Protein AF-A0A7W1UIM1-F1 (afdb_monomer)

Radius of gyration: 16.86 Å; Cα contacts (8 Å, |Δi|>4): 162; chains: 1; bounding box: 51×33×44 Å

Mean predicted aligned error: 9.22 Å

Foldseek 3Di:
DVVVVVVVVVVQDDDDDPLLVLLVLLLVLLVVQLVLLVVLVCVLVVVDPDDPDPVDFQCVLCPDPVCDDPNHGVSVVSNVLSVVSNVLSVVCNPPVCVLPLVSLVVQLVSLVVQLVVLVVSVCCCVPPSVGDDPSSVSSNVSSVSSNVSSVVSNVVSVVPDD

Nearest PDB structures (foldseek):
  4nv5-assembly2_B  TM=8.638E-01  e=1.461E-06  Synechococcus sp. JA-2-3B'a(2-13)
  6wvb-assembly1_A  TM=8.279E-01  e=1.274E-04  Pseudotevenvirus RB43
  6wv8-assembly1_A  TM=7.977E-01  e=1.094E-04  Pseudotevenvirus RB43
  6wv4-assembly1_A  TM=6.996E-01  e=1.458E-03  Aequorea victoria

Secondary structure (DSSP, 8-state):
--HHHHHHHTTTS-----HHHHHHHHHHHHHHHHHHHHHHHHHHTTS-S----TTS-HHHHHHSGGGEETTEEHHHHHHHHHHHHHHHHHHHHSTTSTT-HHHHHHHHHHHHHHHHHHHHHHHHIIIII----HHHHHHHHHHHHHHHHHHHHHHHHHHT--

Sequence (162 aa):
MSSLADLADDAVVEETPPPPIARMVVAVLALAGLLISVYLTLYKLGYLGFIQCGAGGCEVVQSSQYAYFLGLPVALWGVGAYATLLALALAGVQNAWADDRRLGLIILAVATIGVVFSAYLTYLEAAVIRAWCRWCVVSAVLITLIFFAALVDVRRSRTLAP

Structure (mmCIF, N/CA/C/O backbone):
data_AF-A0A7W1UIM1-F1
#
_entry.id   AF-A0A7W1UIM1-F1
#
loop_
_atom_site.group_PDB
_atom_site.id
_atom_site.type_symbol
_atom_site.label_atom_id
_atom_site.label_alt_id
_atom_site.label_comp_id
_atom_site.label_asym_id
_atom_site.label_entity_id
_atom_site.label_seq_id
_atom_site.pdbx_PDB_ins_code
_atom_site.Cartn_x
_atom_site.Cartn_y
_atom_site.Cartn_z
_atom_site.occupancy
_atom_site.B_iso_or_equiv
_atom_site.auth_seq_id
_atom_site.auth_comp_id
_atom_site.auth_asym_id
_atom_site.auth_atom_id
_atom_site.pdbx_PDB_model_num
ATOM 1 N N . MET A 1 1 ? 20.058 -19.462 3.600 1.00 43.31 1 MET A N 1
ATOM 2 C CA . MET A 1 1 ? 19.277 -18.636 2.646 1.00 43.31 1 MET A CA 1
ATOM 3 C C . MET A 1 1 ? 17.772 -18.901 2.719 1.00 43.31 1 MET A C 1
ATOM 5 O O . MET A 1 1 ? 17.034 -17.984 2.403 1.00 43.31 1 MET A O 1
ATOM 9 N N . SER A 1 2 ? 17.317 -20.068 3.196 1.00 41.59 2 SER A N 1
ATOM 10 C CA . SER A 1 2 ? 15.922 -20.339 3.604 1.00 41.59 2 SER A CA 1
ATOM 11 C C . SER A 1 2 ? 15.489 -19.547 4.852 1.00 41.59 2 SER A C 1
ATOM 13 O O . SER A 1 2 ? 14.476 -18.868 4.829 1.00 41.59 2 SER A O 1
ATOM 15 N N . SER A 1 3 ? 16.354 -19.475 5.870 1.00 46.12 3 SER A N 1
ATOM 16 C CA . SER A 1 3 ? 16.013 -18.937 7.201 1.00 46.12 3 SER A CA 1
ATOM 17 C C . SER A 1 3 ? 15.560 -17.465 7.285 1.00 46.12 3 SER A C 1
ATOM 19 O O . SER A 1 3 ? 14.946 -17.101 8.277 1.00 46.12 3 SER A O 1
ATOM 21 N N . LEU A 1 4 ? 15.847 -16.602 6.300 1.00 48.38 4 LEU A N 1
ATOM 22 C CA . LEU A 1 4 ? 15.360 -15.205 6.302 1.00 48.38 4 LEU A CA 1
ATOM 23 C C . LEU A 1 4 ? 13.999 -15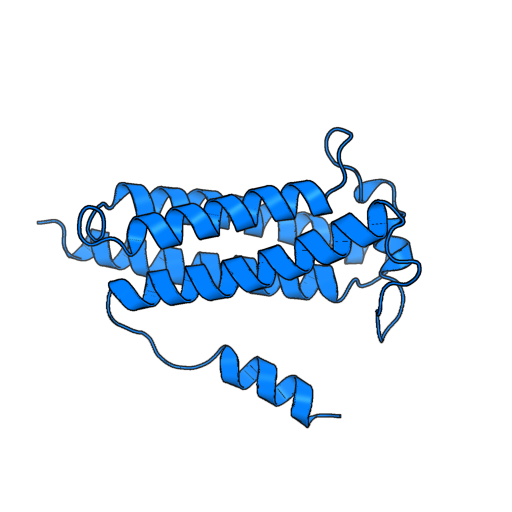.048 5.608 1.00 48.38 4 LEU A C 1
ATOM 25 O O . LEU A 1 4 ? 13.328 -14.044 5.822 1.00 48.38 4 LEU A O 1
ATOM 29 N N . ALA A 1 5 ? 13.617 -16.009 4.763 1.00 49.56 5 ALA A N 1
ATOM 30 C CA . ALA A 1 5 ? 12.272 -16.082 4.209 1.00 49.56 5 ALA A CA 1
ATOM 31 C C . ALA A 1 5 ? 11.309 -16.663 5.254 1.00 49.56 5 ALA A C 1
ATOM 33 O O . ALA A 1 5 ? 10.244 -16.092 5.439 1.00 49.56 5 ALA A O 1
ATOM 34 N N . ASP A 1 6 ? 11.748 -17.683 6.004 1.00 42.31 6 ASP A N 1
ATOM 35 C CA . ASP A 1 6 ? 10.990 -18.259 7.125 1.00 42.31 6 ASP A CA 1
ATOM 36 C C . ASP A 1 6 ? 10.708 -17.221 8.232 1.00 42.31 6 ASP A C 1
ATOM 38 O O . ASP A 1 6 ? 9.565 -17.055 8.625 1.00 42.31 6 ASP A O 1
ATOM 42 N N . LEU A 1 7 ? 11.685 -16.391 8.635 1.00 48.94 7 LEU A N 1
ATOM 43 C CA . LEU A 1 7 ? 11.465 -15.352 9.665 1.00 48.94 7 LEU A CA 1
ATOM 44 C C . LEU A 1 7 ? 10.458 -14.253 9.263 1.00 48.94 7 LEU A C 1
ATOM 46 O O . LEU A 1 7 ? 9.910 -13.575 10.131 1.00 48.94 7 LEU A O 1
ATOM 50 N N . ALA A 1 8 ? 10.252 -14.027 7.963 1.00 50.59 8 ALA A N 1
ATOM 51 C CA . ALA A 1 8 ? 9.244 -13.089 7.471 1.00 50.59 8 ALA A CA 1
ATOM 52 C C . ALA A 1 8 ? 7.867 -13.757 7.306 1.00 50.59 8 ALA A C 1
ATOM 54 O O . ALA A 1 8 ? 6.860 -13.060 7.403 1.00 50.59 8 ALA A O 1
ATOM 55 N N . ASP A 1 9 ? 7.833 -15.075 7.086 1.00 46.16 9 ASP A N 1
ATOM 56 C CA . ASP A 1 9 ? 6.618 -15.899 7.072 1.00 46.16 9 ASP A CA 1
ATOM 57 C C . ASP A 1 9 ? 6.075 -16.085 8.508 1.00 46.16 9 ASP A C 1
ATOM 59 O O . ASP A 1 9 ? 4.890 -15.860 8.756 1.00 46.16 9 ASP A O 1
ATOM 63 N N . ASP A 1 10 ? 6.963 -16.319 9.485 1.00 41.69 10 ASP A N 1
ATOM 64 C CA . ASP A 1 10 ? 6.643 -16.460 10.917 1.00 41.69 10 ASP A CA 1
ATOM 65 C C . ASP A 1 10 ? 6.120 -15.161 11.564 1.00 41.69 10 ASP A C 1
ATOM 67 O O . ASP A 1 10 ? 5.373 -15.196 12.538 1.00 41.69 10 ASP A O 1
ATOM 71 N N . ALA A 1 11 ? 6.473 -13.983 11.036 1.00 48.94 11 ALA A N 1
ATOM 72 C CA . ALA A 1 11 ? 5.927 -12.713 11.531 1.00 48.94 11 ALA A CA 1
ATOM 73 C C . ALA A 1 11 ? 4.495 -12.435 11.029 1.00 48.94 11 ALA A C 1
ATOM 75 O O . ALA A 1 11 ? 3.834 -11.518 11.524 1.00 48.94 11 ALA A O 1
ATOM 76 N N . VAL A 1 12 ? 4.034 -13.174 10.013 1.00 51.00 12 VAL A N 1
ATOM 77 C CA . VAL A 1 12 ? 2.775 -12.922 9.295 1.00 51.00 12 VAL A CA 1
ATOM 78 C C . VAL A 1 12 ? 1.662 -13.892 9.715 1.00 51.00 12 VAL A C 1
ATOM 80 O O . VAL A 1 12 ? 0.484 -13.563 9.547 1.00 51.00 12 VAL A O 1
ATOM 83 N N . VAL A 1 13 ? 1.995 -15.045 10.300 1.00 56.88 13 VAL A N 1
ATOM 84 C CA . VAL A 1 13 ? 1.037 -16.120 10.600 1.00 56.88 13 VAL A CA 1
ATOM 85 C C . VAL A 1 13 ? 1.046 -16.480 12.094 1.00 56.88 13 VAL A C 1
ATOM 87 O O . VAL A 1 13 ? 1.856 -17.288 12.503 1.00 56.88 13 VAL A O 1
ATOM 90 N N . GLU A 1 14 ? 0.160 -15.843 12.878 1.00 48.66 14 GLU A N 1
ATOM 91 C CA . GLU A 1 14 ? -0.523 -16.258 14.141 1.00 48.66 14 GLU A CA 1
ATOM 92 C C . GLU A 1 14 ? -0.746 -14.989 15.000 1.00 48.66 14 GLU A C 1
ATOM 94 O O . GLU A 1 14 ? 0.175 -14.212 15.204 1.00 48.66 14 GLU A O 1
ATOM 99 N N . GLU A 1 15 ? -1.911 -14.584 15.510 1.00 45.03 15 GLU A N 1
ATOM 100 C CA . GLU A 1 15 ? -3.178 -15.207 15.901 1.00 45.03 15 GLU A CA 1
ATOM 101 C C . GLU A 1 15 ? -4.327 -14.228 15.580 1.00 45.03 15 GLU A C 1
ATOM 103 O O . GLU A 1 15 ? -4.129 -13.014 15.616 1.00 45.03 15 GLU A O 1
ATOM 108 N N . THR A 1 16 ? -5.555 -14.705 15.336 1.00 55.09 16 THR A N 1
ATOM 109 C CA . THR A 1 16 ? -6.764 -13.851 15.326 1.00 55.09 16 THR A CA 1
ATOM 110 C C . THR A 1 16 ? -6.962 -13.177 16.686 1.00 55.09 16 THR A C 1
ATOM 112 O O . THR A 1 16 ? -7.362 -13.870 17.626 1.00 55.09 16 THR A O 1
ATOM 115 N N . PRO A 1 17 ? -6.773 -11.850 16.822 1.00 45.62 17 PRO A N 1
ATOM 116 C CA . PRO A 1 17 ? -6.721 -11.252 18.139 1.00 45.62 17 PRO A CA 1
ATOM 117 C C . PRO A 1 17 ? -7.898 -10.272 18.389 1.00 45.62 17 PRO A C 1
ATOM 119 O O . PRO A 1 17 ? -8.598 -9.864 17.456 1.00 45.62 17 PRO A O 1
ATOM 122 N N . PRO A 1 18 ? -8.206 -9.936 19.657 1.00 51.38 18 PRO A N 1
ATOM 123 C CA . PRO A 1 18 ? -9.322 -9.061 20.055 1.00 51.38 18 PRO A CA 1
ATOM 124 C C . PRO A 1 18 ? -9.321 -7.673 19.364 1.00 51.38 18 PRO A C 1
ATOM 126 O O . PRO A 1 18 ? -8.289 -7.256 18.847 1.00 51.38 18 PRO A O 1
ATOM 129 N N . PRO A 1 19 ? -10.451 -6.924 19.354 1.00 54.41 19 PRO A N 1
ATOM 130 C CA . PRO A 1 19 ? -10.656 -5.702 18.547 1.00 54.41 19 PRO A CA 1
ATOM 131 C C . PRO A 1 19 ? -9.524 -4.646 18.539 1.00 54.41 19 PRO A C 1
ATOM 133 O O . PRO A 1 19 ? -9.239 -4.117 17.464 1.00 54.41 19 PRO A O 1
ATOM 136 N N . PRO A 1 20 ? -8.811 -4.344 19.646 1.00 62.41 20 PRO A N 1
ATOM 137 C CA . PRO A 1 20 ? -7.672 -3.419 19.592 1.00 62.41 20 PRO A CA 1
ATOM 138 C C . PRO A 1 20 ? -6.469 -3.972 18.811 1.00 62.41 20 PRO A C 1
ATOM 140 O O . PRO A 1 20 ? -5.680 -3.204 18.266 1.00 62.41 20 PRO A O 1
ATOM 143 N N . ILE A 1 21 ? -6.328 -5.294 18.717 1.00 70.69 21 ILE A N 1
ATOM 144 C CA . ILE A 1 21 ? -5.139 -5.941 18.165 1.00 70.69 21 ILE A CA 1
ATOM 145 C C . ILE A 1 21 ? -5.208 -6.036 16.637 1.00 70.69 21 ILE A C 1
ATOM 147 O O . ILE A 1 21 ? -4.194 -5.819 15.985 1.00 70.69 21 ILE A O 1
ATOM 151 N N . ALA A 1 22 ? -6.388 -6.232 16.032 1.00 72.62 22 ALA A N 1
ATOM 152 C CA . ALA A 1 22 ? -6.528 -6.157 14.570 1.00 72.62 22 ALA A CA 1
ATOM 153 C C . ALA A 1 22 ? -6.088 -4.782 14.027 1.00 72.62 22 ALA A C 1
ATOM 155 O O . ALA A 1 22 ? -5.397 -4.693 13.013 1.00 72.62 22 ALA A O 1
ATOM 156 N N . ARG A 1 23 ? -6.413 -3.703 14.753 1.00 75.88 23 ARG A N 1
ATOM 157 C CA . ARG A 1 23 ? -5.971 -2.340 14.422 1.00 75.88 23 ARG A CA 1
ATOM 158 C C . ARG A 1 23 ? -4.471 -2.142 14.642 1.00 75.88 23 ARG A C 1
ATOM 160 O O . ARG A 1 23 ? -3.830 -1.489 13.822 1.00 75.88 23 ARG A O 1
ATOM 167 N N . MET A 1 24 ? -3.890 -2.743 15.683 1.00 80.25 24 MET A N 1
ATOM 168 C CA . MET A 1 24 ? -2.433 -2.757 15.875 1.00 80.25 24 MET A CA 1
ATOM 169 C C . MET A 1 24 ? -1.711 -3.499 14.744 1.00 80.25 24 MET A C 1
ATOM 171 O O . MET A 1 24 ? -0.715 -2.993 14.236 1.00 80.25 24 MET A O 1
ATOM 175 N N . VAL A 1 25 ? -2.235 -4.641 14.292 1.00 81.69 25 VAL A N 1
ATOM 176 C CA . VAL A 1 25 ? -1.682 -5.388 13.151 1.00 81.69 25 VAL A CA 1
ATOM 177 C C . VAL A 1 25 ? -1.712 -4.531 11.885 1.00 81.69 25 VAL A C 1
ATOM 179 O O . VAL A 1 25 ? -0.692 -4.407 11.207 1.00 81.69 25 VAL A O 1
ATOM 182 N N . VAL A 1 26 ? -2.834 -3.856 11.603 1.00 83.62 26 VAL A N 1
ATOM 183 C CA . VAL A 1 26 ? -2.917 -2.906 10.480 1.00 83.62 26 VAL A CA 1
ATOM 184 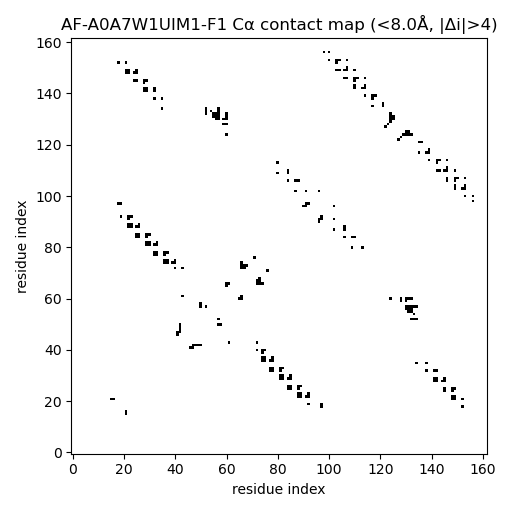C C . VAL A 1 26 ? -1.889 -1.782 10.625 1.00 83.62 26 VAL A C 1
ATOM 186 O O . VAL A 1 26 ? -1.251 -1.432 9.637 1.00 83.62 26 VAL A O 1
ATOM 189 N N . ALA A 1 27 ? -1.681 -1.240 11.829 1.00 85.75 27 ALA A N 1
ATOM 190 C CA . ALA A 1 27 ? -0.681 -0.198 12.061 1.00 85.75 27 ALA A CA 1
ATOM 191 C C . ALA A 1 27 ? 0.749 -0.689 11.776 1.00 85.75 27 ALA A C 1
ATOM 193 O O . ALA A 1 27 ? 1.505 0.002 11.094 1.00 85.75 27 ALA A O 1
ATOM 194 N N . VAL A 1 28 ? 1.115 -1.888 12.240 1.00 86.31 28 VAL A N 1
ATOM 195 C CA . VAL A 1 28 ? 2.446 -2.474 12.000 1.00 86.31 28 VAL A CA 1
ATOM 196 C C . VAL A 1 28 ? 2.664 -2.746 10.509 1.00 86.31 28 VAL A C 1
ATOM 198 O O . VAL A 1 28 ? 3.690 -2.347 9.953 1.00 86.31 28 VAL A O 1
ATOM 201 N N . LEU A 1 29 ? 1.679 -3.347 9.836 1.00 85.69 29 LEU A N 1
ATOM 202 C CA . LEU A 1 29 ? 1.732 -3.607 8.393 1.00 85.69 29 LEU A CA 1
ATOM 203 C C . LEU A 1 29 ? 1.810 -2.305 7.584 1.00 85.69 29 LEU A C 1
ATOM 205 O O . LEU A 1 29 ? 2.598 -2.205 6.641 1.00 85.69 29 LEU A O 1
ATOM 209 N N . ALA A 1 30 ? 1.028 -1.290 7.962 1.00 86.44 30 ALA A N 1
ATOM 210 C CA . ALA A 1 30 ? 1.042 0.011 7.305 1.00 86.44 30 ALA A CA 1
ATOM 211 C C . ALA A 1 30 ? 2.380 0.732 7.504 1.00 86.44 30 ALA A C 1
ATOM 213 O O . ALA A 1 30 ? 2.885 1.338 6.563 1.00 86.44 30 ALA A O 1
ATOM 214 N N . LEU A 1 31 ? 2.991 0.626 8.687 1.00 87.94 31 LEU A N 1
ATOM 215 C CA . LEU A 1 31 ? 4.322 1.174 8.942 1.00 87.94 31 LEU A CA 1
ATOM 216 C C . LEU A 1 31 ? 5.383 0.496 8.063 1.00 87.94 31 LEU A C 1
ATOM 218 O O . LEU A 1 31 ? 6.193 1.187 7.444 1.00 87.94 31 LEU A O 1
ATOM 222 N N . ALA A 1 32 ? 5.351 -0.834 7.950 1.00 85.75 32 ALA A N 1
ATOM 223 C CA . ALA A 1 32 ? 6.253 -1.573 7.068 1.00 85.75 32 ALA A CA 1
ATOM 224 C C . ALA A 1 32 ? 6.076 -1.157 5.594 1.00 85.75 32 ALA A C 1
ATOM 226 O O . ALA A 1 32 ? 7.055 -0.851 4.909 1.00 85.75 32 ALA A O 1
ATOM 227 N N . GLY A 1 33 ? 4.829 -1.062 5.120 1.00 82.88 33 GLY A N 1
ATOM 228 C CA . GLY A 1 33 ? 4.515 -0.606 3.762 1.00 82.88 33 GLY A CA 1
ATOM 229 C C . GLY A 1 33 ? 4.937 0.843 3.497 1.00 82.88 33 GLY A C 1
ATOM 230 O O . GLY A 1 33 ? 5.439 1.166 2.414 1.00 82.88 33 GLY A O 1
ATOM 231 N N . LEU A 1 34 ? 4.811 1.712 4.504 1.00 88.69 34 LEU A N 1
ATOM 232 C CA . LEU A 1 34 ? 5.269 3.097 4.446 1.00 88.69 34 LEU A CA 1
ATOM 233 C C . LEU A 1 34 ? 6.791 3.173 4.315 1.00 88.69 34 LEU A C 1
ATOM 235 O O . LEU A 1 34 ? 7.275 3.884 3.438 1.00 88.69 34 LEU A O 1
ATOM 239 N N . LEU A 1 35 ? 7.544 2.411 5.112 1.00 86.81 35 LEU A N 1
ATOM 240 C CA . LEU A 1 35 ? 9.007 2.365 5.019 1.00 86.81 35 LEU A CA 1
ATOM 241 C C . LEU A 1 35 ? 9.477 1.903 3.634 1.00 86.81 35 LEU A C 1
ATOM 243 O O . LEU A 1 35 ? 10.366 2.527 3.053 1.00 86.81 35 LEU A O 1
ATOM 247 N N . ILE A 1 36 ? 8.842 0.872 3.070 1.00 84.12 36 ILE A N 1
ATOM 248 C CA . ILE A 1 36 ? 9.136 0.389 1.711 1.00 84.12 36 ILE A CA 1
ATOM 249 C C . ILE A 1 36 ? 8.844 1.478 0.669 1.00 84.12 36 ILE A C 1
ATOM 251 O O . ILE A 1 36 ? 9.673 1.754 -0.201 1.00 84.12 36 ILE A O 1
ATOM 255 N N . SER A 1 37 ? 7.686 2.134 0.764 1.00 85.94 37 SER A N 1
ATOM 256 C CA . SER A 1 37 ? 7.269 3.172 -0.191 1.00 85.94 37 SER A CA 1
ATOM 257 C C . SER A 1 37 ? 8.160 4.414 -0.121 1.00 85.94 37 SER A C 1
ATOM 259 O O . SER A 1 37 ? 8.525 4.988 -1.151 1.00 85.94 37 SER A O 1
ATOM 261 N N . VAL A 1 38 ? 8.561 4.807 1.090 1.00 87.75 38 VAL A N 1
ATOM 262 C CA . VAL A 1 38 ? 9.522 5.886 1.331 1.00 87.75 38 VAL A CA 1
ATOM 263 C C . VAL A 1 38 ? 10.873 5.512 0.725 1.00 87.75 38 VAL A C 1
ATOM 265 O O . VAL A 1 38 ? 11.396 6.281 -0.077 1.00 87.75 38 VAL A O 1
ATOM 268 N N . TYR A 1 39 ? 11.394 4.313 0.994 1.00 83.69 39 TYR A N 1
ATOM 269 C CA . TYR A 1 39 ? 12.650 3.823 0.413 1.00 83.69 39 TYR A CA 1
ATOM 270 C C . TYR A 1 39 ? 12.662 3.901 -1.126 1.00 83.69 39 TYR A C 1
ATOM 272 O O . TYR A 1 39 ? 13.589 4.459 -1.720 1.00 83.69 39 TYR A O 1
ATOM 280 N N . LEU A 1 40 ? 11.595 3.427 -1.777 1.00 83.38 40 LEU A N 1
ATOM 281 C CA . LEU A 1 40 ? 11.423 3.504 -3.234 1.00 83.38 40 LEU A CA 1
ATOM 282 C C . LEU A 1 40 ? 11.339 4.951 -3.744 1.00 83.38 40 LEU A C 1
ATOM 284 O O . LEU A 1 40 ? 11.851 5.256 -4.823 1.00 83.38 40 LEU A O 1
ATOM 288 N N . THR A 1 41 ? 10.705 5.838 -2.976 1.00 85.38 41 THR A N 1
ATOM 289 C CA . THR A 1 41 ? 10.590 7.268 -3.296 1.00 85.38 41 THR A CA 1
ATOM 290 C C . THR A 1 41 ? 11.949 7.959 -3.220 1.00 85.38 41 THR A C 1
ATOM 292 O O . THR A 1 41 ? 12.320 8.673 -4.151 1.00 85.38 41 THR A O 1
ATOM 295 N N . LEU A 1 42 ? 12.728 7.709 -2.163 1.00 84.69 42 LEU A N 1
ATOM 296 C CA . LEU A 1 42 ? 14.083 8.247 -2.023 1.00 84.69 42 LEU A CA 1
ATOM 297 C C . LEU A 1 42 ? 15.013 7.759 -3.144 1.00 84.69 42 LEU A C 1
ATOM 299 O O . LEU A 1 42 ? 15.801 8.551 -3.663 1.00 84.69 42 LEU A O 1
ATOM 303 N N . TYR A 1 43 ? 14.896 6.494 -3.561 1.00 82.94 43 TYR A N 1
ATOM 304 C CA . TYR A 1 43 ? 15.615 5.999 -4.738 1.00 82.94 43 TYR A CA 1
ATOM 305 C C . TYR A 1 43 ? 15.220 6.763 -6.003 1.00 82.94 43 TYR A C 1
ATOM 307 O O . TYR A 1 43 ? 16.080 7.219 -6.751 1.00 82.94 43 TYR A O 1
ATOM 315 N N . LYS A 1 44 ? 13.917 6.965 -6.227 1.00 80.12 44 LYS A N 1
ATOM 316 C CA . LYS A 1 44 ? 13.421 7.665 -7.417 1.00 80.12 44 LYS A CA 1
ATOM 317 C C . LYS A 1 44 ? 13.839 9.141 -7.459 1.00 80.12 44 LYS A C 1
ATOM 319 O O . LYS A 1 44 ? 14.040 9.681 -8.542 1.00 80.12 44 LYS A O 1
ATOM 324 N N . LEU A 1 45 ? 14.001 9.766 -6.294 1.00 82.69 45 LEU A N 1
ATOM 325 C CA . LEU A 1 45 ? 14.548 11.117 -6.129 1.00 82.69 45 LEU A CA 1
ATOM 326 C C . LEU A 1 45 ? 16.074 11.189 -6.337 1.00 82.69 45 LEU A C 1
ATOM 328 O O . LEU A 1 45 ? 16.628 12.283 -6.343 1.00 82.69 45 LEU A O 1
ATOM 332 N N . GLY A 1 46 ? 16.756 10.052 -6.506 1.00 80.00 46 GLY A N 1
ATOM 333 C CA . GLY A 1 46 ? 18.202 9.992 -6.726 1.00 80.00 46 GLY A CA 1
ATOM 334 C C . GLY A 1 46 ? 19.045 10.071 -5.450 1.00 80.00 46 GLY A C 1
ATOM 335 O O . GLY A 1 46 ? 20.264 10.177 -5.543 1.00 80.00 46 GLY A O 1
ATOM 336 N N . TYR A 1 47 ? 18.432 9.991 -4.261 1.00 76.50 47 TYR A N 1
ATOM 337 C CA . TYR A 1 47 ? 19.175 9.948 -2.993 1.00 76.50 47 TYR A CA 1
ATOM 338 C C . TYR A 1 47 ? 19.845 8.591 -2.752 1.00 76.50 47 TYR A C 1
ATOM 340 O O . TYR A 1 47 ? 20.861 8.522 -2.064 1.00 76.50 47 TYR A O 1
ATOM 348 N N . LEU A 1 48 ? 19.292 7.511 -3.315 1.00 69.25 48 LEU A N 1
ATOM 349 C CA . LEU A 1 48 ? 19.912 6.188 -3.305 1.00 69.25 48 LEU A CA 1
ATOM 350 C C . LEU A 1 48 ? 20.335 5.821 -4.727 1.00 69.25 48 LEU A C 1
ATOM 352 O O . LEU A 1 48 ? 19.512 5.816 -5.634 1.00 69.25 48 LEU A O 1
ATOM 356 N N . GLY A 1 49 ? 21.614 5.492 -4.915 1.00 63.81 49 GLY A N 1
ATOM 357 C CA . GLY A 1 49 ? 22.164 5.142 -6.230 1.00 63.81 49 GLY A CA 1
ATOM 358 C C . GLY A 1 49 ? 21.807 3.733 -6.716 1.00 63.81 49 GLY A C 1
ATOM 359 O O . GLY A 1 49 ? 21.868 3.472 -7.913 1.00 63.81 49 GLY A O 1
ATOM 360 N N . PHE A 1 50 ? 21.407 2.824 -5.819 1.00 67.12 50 PHE A N 1
ATOM 361 C CA . PHE A 1 50 ? 21.156 1.417 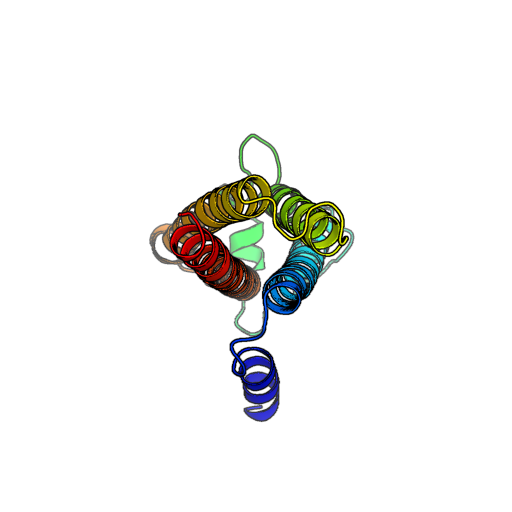-6.151 1.00 67.12 50 PHE A CA 1
ATOM 362 C C . PHE A 1 50 ? 19.942 0.863 -5.393 1.00 67.12 50 PHE A C 1
ATOM 364 O O . PHE A 1 50 ? 19.842 1.026 -4.175 1.00 67.12 50 PHE A O 1
ATOM 371 N N . ILE A 1 51 ? 19.040 0.179 -6.109 1.00 74.75 51 ILE A N 1
ATOM 372 C CA . ILE A 1 51 ? 17.991 -0.653 -5.506 1.00 74.75 51 ILE A CA 1
ATOM 373 C C . ILE A 1 51 ? 18.567 -2.042 -5.267 1.00 74.75 51 ILE A C 1
ATOM 375 O O . ILE A 1 51 ? 19.057 -2.688 -6.192 1.00 74.75 51 ILE A O 1
ATOM 379 N N . GLN A 1 52 ? 18.432 -2.537 -4.039 1.00 73.12 52 GLN A N 1
ATOM 380 C CA . GLN A 1 52 ? 18.702 -3.940 -3.760 1.00 73.12 52 GLN A CA 1
ATOM 381 C C . GLN A 1 52 ? 17.537 -4.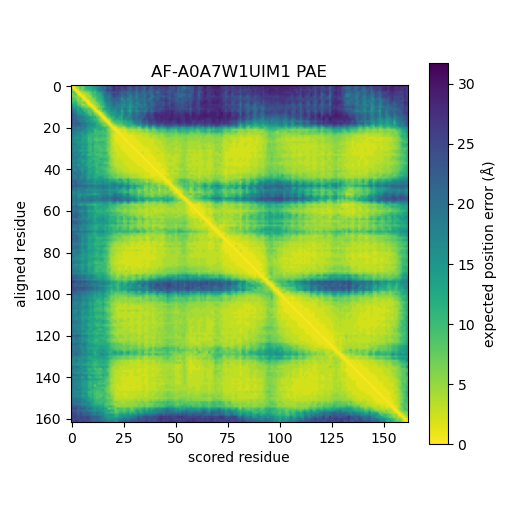787 -4.261 1.00 73.12 52 GLN A C 1
ATOM 383 O O . GLN A 1 52 ? 16.544 -4.987 -3.559 1.00 73.12 52 GLN A O 1
ATOM 388 N N . CYS A 1 53 ? 17.655 -5.276 -5.491 1.00 69.94 53 CYS A N 1
ATOM 389 C CA . CYS A 1 53 ? 16.758 -6.284 -6.026 1.00 69.94 53 CYS A CA 1
ATOM 390 C C . CYS A 1 53 ? 17.518 -7.550 -6.345 1.00 69.94 53 CYS A C 1
ATOM 392 O O . CYS A 1 53 ? 18.165 -7.659 -7.377 1.00 69.94 53 CYS A O 1
ATOM 394 N N . GLY A 1 54 ? 17.427 -8.520 -5.433 1.00 64.88 54 GLY A N 1
ATOM 395 C CA . GLY A 1 54 ? 18.212 -9.750 -5.510 1.00 64.88 54 GLY A CA 1
ATOM 396 C C . GLY A 1 54 ? 18.092 -10.492 -6.846 1.00 64.88 54 GLY A C 1
ATOM 397 O O . GLY A 1 54 ? 19.083 -11.037 -7.306 1.00 64.88 54 GLY A O 1
ATOM 398 N N . ALA A 1 55 ? 16.915 -10.485 -7.486 1.00 61.22 55 ALA A N 1
ATOM 399 C CA . ALA A 1 55 ? 16.677 -11.149 -8.776 1.00 61.22 55 ALA A CA 1
ATOM 400 C C . ALA A 1 55 ? 16.784 -10.217 -10.009 1.00 61.22 55 ALA A C 1
ATOM 402 O O . ALA A 1 55 ? 16.546 -10.671 -11.125 1.00 61.22 55 ALA A O 1
ATOM 403 N N . GLY A 1 56 ? 17.144 -8.939 -9.821 1.00 64.88 56 GLY A N 1
ATOM 404 C CA . GLY A 1 56 ? 17.176 -7.918 -10.879 1.00 64.88 56 GLY A CA 1
ATOM 405 C C . GLY A 1 56 ? 15.790 -7.452 -11.353 1.00 64.88 56 GLY A C 1
ATOM 406 O O . GLY A 1 56 ? 14.769 -8.054 -11.023 1.00 64.88 56 GLY A O 1
ATOM 407 N N . GLY A 1 57 ? 15.738 -6.346 -12.104 1.00 77.25 57 GLY A N 1
ATOM 408 C CA . GLY A 1 57 ? 14.523 -5.898 -12.806 1.00 77.25 57 GLY A CA 1
ATOM 409 C C . GLY A 1 57 ? 13.676 -4.845 -12.086 1.00 77.25 57 GLY A C 1
ATOM 410 O O . GLY A 1 57 ? 12.785 -4.255 -12.696 1.00 77.25 57 GLY A O 1
ATOM 411 N N . CYS A 1 58 ? 13.976 -4.520 -10.831 1.00 80.50 58 CYS A N 1
ATOM 412 C CA . CYS A 1 58 ? 13.282 -3.441 -10.124 1.00 80.50 58 CYS A CA 1
ATOM 413 C C . CYS A 1 58 ? 13.638 -2.067 -10.676 1.00 80.50 58 CYS A C 1
ATOM 415 O O . CYS A 1 58 ? 12.766 -1.208 -10.767 1.00 80.50 58 CYS A O 1
ATOM 417 N N . GLU A 1 59 ? 14.889 -1.869 -11.089 1.00 81.62 59 GLU A N 1
ATOM 418 C CA . GLU A 1 59 ? 15.326 -0.680 -11.814 1.00 81.62 59 GLU A CA 1
ATOM 419 C C . GLU A 1 59 ? 14.572 -0.522 -13.141 1.00 81.62 59 GLU A C 1
ATOM 421 O O . GLU A 1 59 ? 14.188 0.591 -13.496 1.00 81.62 59 GLU A O 1
ATOM 426 N N . VAL A 1 60 ? 14.262 -1.623 -13.833 1.00 82.75 60 VAL A N 1
ATOM 427 C CA . VAL A 1 60 ? 13.470 -1.612 -15.074 1.00 82.75 60 VAL A CA 1
ATOM 428 C C . VAL A 1 60 ? 12.021 -1.217 -14.783 1.00 82.75 60 VAL A C 1
ATOM 430 O O . VAL A 1 60 ? 11.479 -0.335 -15.447 1.00 82.75 60 VAL A O 1
ATOM 433 N N . VAL A 1 61 ? 11.403 -1.798 -13.750 1.00 83.62 61 VAL A N 1
ATOM 434 C CA . VAL A 1 61 ? 10.026 -1.456 -13.351 1.00 83.62 61 VAL A CA 1
ATOM 435 C C . VAL A 1 61 ? 9.934 0.004 -12.890 1.00 83.62 61 VAL A C 1
ATOM 437 O O . VAL A 1 61 ? 9.080 0.743 -13.382 1.00 83.62 61 VAL A O 1
ATOM 440 N N . GLN A 1 62 ? 10.847 0.458 -12.024 1.00 81.69 62 GLN A N 1
ATOM 441 C CA . GLN A 1 62 ? 10.884 1.834 -11.507 1.00 81.69 62 GLN A CA 1
ATOM 442 C C . GLN A 1 62 ? 11.264 2.879 -12.562 1.00 81.69 62 GLN A C 1
ATOM 444 O O . GLN A 1 62 ? 10.880 4.037 -12.417 1.00 81.69 62 GLN A O 1
ATOM 449 N N . SER A 1 63 ? 12.020 2.531 -13.605 1.00 83.69 63 SER A N 1
ATOM 450 C CA . SER A 1 63 ? 12.345 3.455 -14.707 1.00 83.69 63 SER A CA 1
ATOM 451 C C . SER A 1 63 ? 11.306 3.453 -15.832 1.00 83.69 63 SER A C 1
ATOM 453 O O . SER A 1 63 ? 11.340 4.337 -16.687 1.00 83.69 63 SER A O 1
ATOM 455 N N . SER A 1 64 ? 10.356 2.515 -15.817 1.00 83.44 64 SER A N 1
ATOM 456 C CA . SER A 1 64 ? 9.315 2.417 -16.838 1.00 83.44 64 SER A CA 1
ATOM 457 C C . SER A 1 64 ? 8.348 3.610 -16.826 1.00 83.44 64 SER A C 1
ATOM 459 O O . SER A 1 64 ? 8.140 4.275 -15.810 1.00 83.44 64 SER A O 1
ATOM 461 N N . GLN A 1 65 ? 7.680 3.837 -17.959 1.00 81.81 65 GLN A N 1
ATOM 462 C CA . GLN A 1 65 ? 6.602 4.827 -18.084 1.00 81.81 65 GLN A CA 1
ATOM 463 C C . GLN A 1 65 ? 5.451 4.601 -17.087 1.00 81.81 65 GLN A C 1
ATOM 465 O O . GLN A 1 65 ? 4.796 5.553 -16.677 1.00 81.81 65 GLN A O 1
ATOM 470 N N . TYR A 1 66 ? 5.242 3.353 -16.651 1.00 80.75 66 TYR A N 1
ATOM 471 C CA . TYR A 1 66 ? 4.201 2.979 -15.691 1.00 80.75 66 TYR A CA 1
ATOM 472 C C . TYR A 1 66 ? 4.560 3.327 -14.243 1.00 80.75 66 TYR A C 1
ATOM 474 O O . TYR A 1 66 ? 3.684 3.325 -13.383 1.00 80.75 66 TYR A O 1
ATOM 482 N N . ALA A 1 67 ? 5.823 3.670 -13.962 1.00 79.25 67 ALA A N 1
ATOM 483 C CA . ALA A 1 67 ? 6.244 4.153 -12.650 1.00 79.25 67 ALA A CA 1
ATOM 484 C C . ALA A 1 67 ? 5.757 5.582 -12.351 1.00 79.25 67 ALA A C 1
ATOM 486 O O . ALA A 1 67 ? 5.916 6.052 -11.223 1.00 79.25 67 ALA A O 1
ATOM 487 N N . TYR A 1 68 ? 5.158 6.264 -13.332 1.00 82.81 68 TYR A N 1
ATOM 488 C CA . TYR A 1 68 ? 4.505 7.556 -13.162 1.00 82.81 68 TYR A CA 1
ATOM 489 C C . TYR A 1 68 ? 2.993 7.408 -13.324 1.00 82.81 68 TYR A C 1
ATOM 491 O O . TYR A 1 68 ? 2.498 6.933 -14.343 1.00 82.81 68 TYR A O 1
ATOM 499 N N . PHE A 1 69 ? 2.253 7.866 -12.322 1.00 82.44 69 PHE A N 1
ATOM 500 C CA . PHE A 1 69 ? 0.801 7.898 -12.316 1.00 82.44 69 PHE A CA 1
ATOM 501 C C . PHE A 1 69 ? 0.329 9.315 -11.985 1.00 82.44 69 PHE A C 1
ATOM 503 O O . PHE A 1 69 ? 0.713 9.879 -10.959 1.00 82.44 69 PHE A O 1
ATOM 510 N N . LEU A 1 70 ? -0.479 9.909 -12.874 1.00 81.44 70 LEU A N 1
ATOM 511 C CA . LEU A 1 70 ? -0.924 11.312 -12.779 1.00 81.44 70 LEU A CA 1
ATOM 512 C C . LEU A 1 70 ? 0.241 12.325 -12.693 1.00 81.44 70 LEU A C 1
ATOM 514 O O . LEU A 1 70 ? 0.139 13.347 -12.023 1.00 81.44 70 LEU A O 1
ATOM 518 N N . GLY A 1 71 ? 1.371 12.034 -13.348 1.00 79.38 71 GLY A N 1
ATOM 519 C CA . GLY A 1 71 ? 2.573 12.881 -13.309 1.00 79.38 71 GLY A CA 1
ATOM 520 C C . GLY A 1 71 ? 3.406 12.754 -12.026 1.00 79.38 71 GLY A C 1
ATOM 521 O O . GLY A 1 71 ? 4.475 13.353 -11.939 1.00 79.38 71 GLY A O 1
ATOM 522 N N . LEU A 1 72 ? 2.967 11.941 -11.059 1.00 83.94 72 LEU A N 1
ATOM 523 C CA . LEU A 1 72 ? 3.689 11.657 -9.819 1.00 83.94 72 LEU A CA 1
ATOM 524 C C . LEU A 1 72 ? 4.213 10.218 -9.802 1.00 83.94 72 LEU A C 1
ATOM 526 O O . LEU A 1 72 ? 3.583 9.326 -10.370 1.00 83.94 72 LEU A O 1
ATOM 530 N N . PRO A 1 73 ? 5.354 9.950 -9.149 1.00 84.88 73 PRO A N 1
ATOM 531 C CA . PRO A 1 73 ? 5.861 8.593 -9.045 1.00 84.88 73 PRO A CA 1
ATOM 532 C C . PRO A 1 73 ? 4.900 7.722 -8.228 1.00 84.88 73 PRO A C 1
ATOM 534 O O . PRO A 1 73 ? 4.413 8.128 -7.173 1.00 84.88 73 PRO A O 1
ATOM 537 N N . VAL A 1 74 ? 4.656 6.498 -8.694 1.00 85.12 74 VAL A N 1
ATOM 538 C CA . VAL A 1 74 ? 3.768 5.516 -8.044 1.00 85.12 74 VAL A CA 1
ATOM 539 C C . VAL A 1 74 ? 4.182 5.241 -6.592 1.00 85.12 74 VAL A C 1
ATOM 541 O O . VAL A 1 74 ? 3.330 5.047 -5.728 1.00 85.12 74 VAL A O 1
ATOM 544 N N . ALA A 1 75 ? 5.482 5.309 -6.291 1.00 83.50 75 ALA A N 1
ATOM 545 C CA . ALA A 1 75 ? 5.998 5.187 -4.928 1.00 83.50 75 ALA A CA 1
ATOM 546 C C . ALA A 1 75 ? 5.410 6.246 -3.972 1.00 83.50 75 ALA A C 1
ATOM 548 O O . ALA A 1 75 ? 5.105 5.933 -2.823 1.00 83.50 75 ALA A O 1
ATOM 549 N N . LEU A 1 76 ? 5.166 7.466 -4.462 1.00 87.00 76 LEU A N 1
ATOM 550 C CA . LEU A 1 76 ? 4.597 8.569 -3.682 1.00 87.00 76 LEU A CA 1
ATOM 551 C C . LEU A 1 76 ? 3.123 8.315 -3.341 1.00 87.00 76 LEU A C 1
ATOM 553 O O . LEU A 1 76 ? 2.684 8.581 -2.223 1.00 87.00 76 LEU A O 1
ATOM 557 N N . TRP A 1 77 ? 2.377 7.733 -4.283 1.00 88.31 77 TRP A N 1
ATOM 558 C CA . TRP A 1 77 ? 1.010 7.265 -4.047 1.00 88.31 77 TRP A CA 1
ATOM 559 C C . TRP A 1 77 ? 0.970 6.161 -2.986 1.00 88.31 77 TRP A C 1
ATOM 561 O O . TRP A 1 77 ? 0.106 6.189 -2.110 1.00 88.31 77 TRP A O 1
ATOM 571 N N . GLY A 1 78 ? 1.943 5.243 -3.010 1.00 85.62 78 GLY A N 1
ATOM 572 C CA . GLY A 1 78 ? 2.128 4.233 -1.965 1.00 85.62 78 GLY A CA 1
ATOM 573 C C . GLY A 1 78 ? 2.347 4.853 -0.583 1.00 85.62 78 GLY A C 1
ATOM 574 O O . GLY A 1 78 ? 1.663 4.478 0.369 1.00 85.62 78 GLY A O 1
ATOM 575 N N . VAL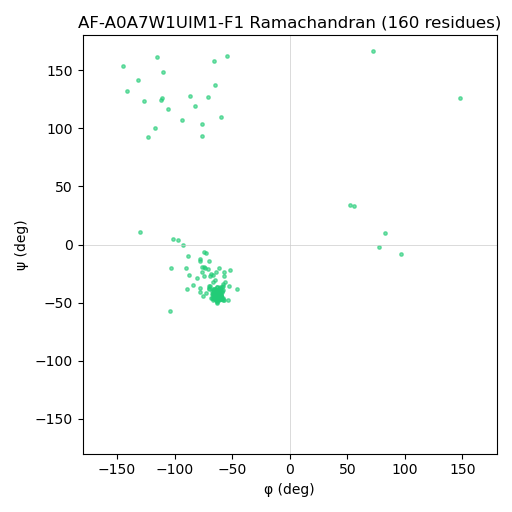 A 1 79 ? 3.221 5.864 -0.476 1.00 89.00 79 VAL A N 1
ATOM 576 C CA . VAL A 1 79 ? 3.438 6.603 0.783 1.00 89.00 79 VAL A CA 1
ATOM 577 C C . VAL A 1 79 ? 2.132 7.209 1.288 1.00 89.00 79 VAL A C 1
ATOM 579 O O . VAL A 1 79 ? 1.796 7.027 2.456 1.00 89.00 79 VAL A O 1
ATOM 582 N N . GLY A 1 80 ? 1.373 7.882 0.419 1.00 91.31 80 GLY A N 1
ATOM 583 C CA . GLY A 1 80 ? 0.084 8.469 0.787 1.00 91.31 80 GLY A CA 1
ATOM 584 C C . GLY A 1 80 ? -0.916 7.425 1.295 1.00 91.31 80 GLY A C 1
ATOM 585 O O . GLY A 1 80 ? -1.544 7.627 2.337 1.00 91.31 80 GLY A O 1
ATOM 586 N N . ALA A 1 81 ? -1.027 6.285 0.608 1.00 88.69 81 ALA A N 1
ATOM 587 C CA . ALA A 1 81 ? -1.934 5.206 0.996 1.00 88.69 81 ALA A CA 1
ATOM 588 C C . ALA A 1 81 ? -1.564 4.605 2.363 1.00 88.69 81 ALA A C 1
ATOM 590 O O . ALA A 1 81 ? -2.414 4.536 3.254 1.00 88.69 81 ALA A O 1
ATOM 591 N N . TYR A 1 82 ? -0.296 4.231 2.565 1.00 88.69 82 TYR A N 1
ATOM 592 C CA . TYR A 1 82 ? 0.154 3.645 3.830 1.00 88.69 82 TYR A CA 1
ATOM 593 C C . TYR A 1 82 ? 0.150 4.647 4.985 1.00 88.69 82 TYR A C 1
ATOM 595 O O . TYR A 1 82 ? -0.220 4.277 6.097 1.00 88.69 82 TYR A O 1
ATOM 603 N N . ALA A 1 83 ? 0.477 5.919 4.739 1.00 92.38 83 ALA A N 1
ATOM 604 C CA . ALA A 1 83 ? 0.378 6.967 5.754 1.00 92.38 83 ALA A CA 1
ATOM 605 C C . ALA A 1 83 ? -1.073 7.159 6.207 1.00 92.38 83 ALA A C 1
ATOM 607 O O . ALA A 1 83 ? -1.339 7.263 7.404 1.00 92.38 83 ALA A O 1
ATOM 608 N N . THR A 1 84 ? -2.017 7.141 5.261 1.00 90.81 84 THR A N 1
ATOM 609 C CA . THR A 1 84 ? -3.451 7.232 5.567 1.00 90.81 84 THR A CA 1
ATOM 610 C C . THR A 1 84 ? -3.912 6.030 6.389 1.00 90.81 84 THR A C 1
ATOM 612 O O . THR A 1 84 ? -4.564 6.208 7.416 1.00 90.81 84 THR A O 1
ATOM 615 N N . LEU A 1 85 ? -3.538 4.809 5.992 1.00 87.56 85 LEU A N 1
ATOM 616 C CA . LEU A 1 85 ? -3.870 3.590 6.739 1.00 87.56 85 LEU A CA 1
ATOM 617 C C . LEU A 1 85 ? -3.276 3.597 8.151 1.00 87.56 85 LEU A C 1
ATOM 619 O O . LEU A 1 85 ? -3.974 3.257 9.102 1.00 87.56 85 LEU A O 1
ATOM 623 N N . LEU A 1 86 ? -2.025 4.037 8.300 1.00 88.62 86 LEU A N 1
ATOM 624 C CA . LEU A 1 86 ? -1.356 4.156 9.594 1.00 88.62 86 LEU A CA 1
ATOM 625 C C . LEU A 1 86 ? -2.053 5.184 10.494 1.00 88.62 86 LEU A C 1
ATOM 627 O O . LEU A 1 86 ? -2.324 4.894 11.656 1.00 88.62 86 LEU A O 1
ATOM 631 N N . ALA A 1 87 ? -2.385 6.362 9.961 1.00 89.50 87 ALA A N 1
ATOM 632 C CA . ALA A 1 87 ? -3.092 7.401 10.705 1.00 89.50 87 ALA A CA 1
ATOM 633 C C . ALA A 1 87 ? -4.478 6.926 11.164 1.00 89.50 87 ALA A C 1
ATOM 635 O O . ALA A 1 87 ? -4.847 7.129 12.321 1.00 89.50 87 ALA A O 1
ATOM 636 N N . LEU A 1 88 ? -5.220 6.240 10.288 1.00 86.50 88 LEU A N 1
ATOM 637 C CA . LEU A 1 88 ? -6.521 5.656 10.619 1.00 86.50 88 LEU A CA 1
ATOM 638 C C . LEU A 1 88 ? -6.401 4.544 11.666 1.00 86.50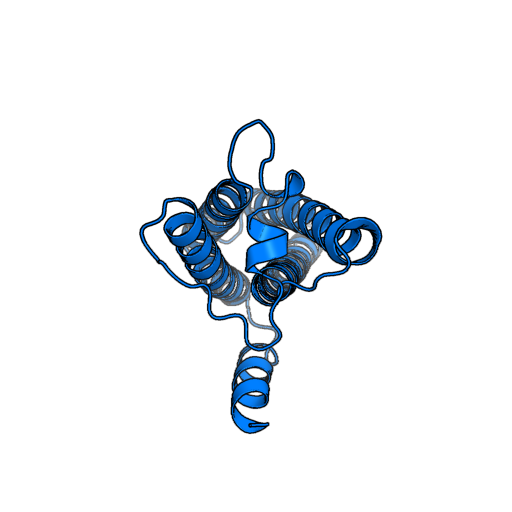 88 LEU A C 1
ATOM 640 O O . LEU A 1 88 ? -7.213 4.484 12.587 1.00 86.50 88 LEU A O 1
ATOM 644 N N . ALA A 1 89 ? -5.383 3.690 11.563 1.00 84.19 89 ALA A N 1
ATOM 645 C CA . ALA A 1 89 ? -5.135 2.637 12.539 1.00 84.19 89 ALA A CA 1
ATOM 646 C C . ALA A 1 89 ? -4.783 3.217 13.919 1.00 84.19 89 ALA A C 1
ATOM 648 O O . ALA A 1 89 ? -5.360 2.797 14.920 1.00 84.19 89 ALA A O 1
ATOM 649 N N . LEU A 1 90 ? -3.915 4.234 13.978 1.00 83.88 90 LEU A N 1
ATOM 650 C CA . LEU A 1 90 ? -3.561 4.937 15.218 1.00 83.88 90 LEU A CA 1
ATOM 651 C C . LEU A 1 90 ? -4.760 5.665 15.835 1.00 83.88 90 LEU A C 1
ATOM 653 O O . LEU A 1 90 ? -4.964 5.589 17.046 1.00 83.88 90 LEU A O 1
ATOM 657 N N . ALA A 1 91 ? -5.575 6.332 15.014 1.00 82.75 91 ALA A N 1
ATOM 658 C CA . ALA A 1 91 ? -6.822 6.945 15.466 1.00 82.75 91 ALA A CA 1
ATOM 659 C C . ALA A 1 91 ? -7.786 5.889 16.030 1.00 82.75 91 ALA A C 1
ATOM 661 O O . ALA A 1 91 ? -8.427 6.113 17.054 1.00 82.75 91 ALA A O 1
ATOM 662 N N . GLY A 1 92 ? -7.836 4.711 15.405 1.00 72.19 92 GLY A N 1
ATOM 663 C CA . GLY A 1 92 ? -8.677 3.603 15.833 1.00 72.19 92 GLY A CA 1
ATOM 664 C C . GLY A 1 92 ? -8.195 2.856 17.080 1.00 72.19 92 GLY A C 1
ATOM 665 O O . GLY A 1 92 ? -9.009 2.170 17.697 1.00 72.19 92 GLY A O 1
ATOM 666 N N . VAL A 1 93 ? -6.919 2.975 17.459 1.00 69.44 93 VAL A N 1
ATOM 667 C CA . VAL A 1 93 ? -6.376 2.437 18.722 1.00 69.44 93 VAL A CA 1
ATOM 668 C C . VAL A 1 93 ? -6.782 3.303 19.922 1.00 69.44 93 VAL A C 1
ATOM 670 O O . VAL A 1 93 ? -6.848 2.805 21.044 1.00 69.44 93 VAL A O 1
ATOM 673 N N . GLN A 1 94 ? -7.096 4.586 19.719 1.00 72.62 94 GLN A N 1
ATOM 674 C CA . GLN A 1 94 ? -7.560 5.440 20.810 1.00 72.62 94 GLN A CA 1
ATOM 675 C C . GLN A 1 94 ? -8.983 5.046 21.240 1.00 72.62 94 GLN A C 1
ATOM 677 O O . GLN A 1 94 ? -9.911 5.012 20.430 1.00 72.62 94 GLN A O 1
ATOM 682 N N . ASN A 1 95 ? -9.162 4.795 22.544 1.00 58.06 95 ASN A N 1
ATOM 683 C CA . ASN A 1 95 ? -10.388 4.259 23.161 1.00 58.06 95 ASN A CA 1
ATOM 684 C C . ASN A 1 95 ? -11.685 5.017 22.814 1.00 58.06 95 ASN A C 1
ATOM 686 O O . ASN A 1 95 ? -12.765 4.448 22.919 1.00 58.06 95 ASN A O 1
ATOM 690 N N . ALA A 1 96 ? -11.599 6.284 22.399 1.00 57.97 96 ALA A N 1
ATOM 691 C CA . ALA A 1 96 ? -12.761 7.095 22.038 1.00 57.97 96 ALA A CA 1
ATOM 692 C C . ALA A 1 96 ? -13.408 6.705 20.689 1.00 57.97 96 ALA A C 1
ATOM 694 O O . ALA A 1 96 ? -14.573 7.023 20.474 1.00 57.97 96 ALA A O 1
ATOM 695 N N . TRP A 1 97 ? -12.686 6.006 19.799 1.00 55.84 97 TRP A N 1
ATOM 696 C CA . TRP A 1 97 ? -13.140 5.658 18.436 1.00 55.84 97 TRP A CA 1
ATOM 697 C C . TRP A 1 97 ? -12.965 4.163 18.121 1.00 55.84 97 TRP A C 1
ATOM 699 O O . TRP A 1 97 ? -13.088 3.726 16.971 1.00 55.84 97 TRP A O 1
ATOM 709 N N . ALA A 1 98 ? -12.659 3.363 19.147 1.00 57.97 98 ALA A N 1
ATOM 710 C CA . ALA A 1 98 ? -12.428 1.926 19.030 1.00 57.97 98 ALA A CA 1
ATOM 711 C C . ALA A 1 98 ? -13.640 1.189 18.428 1.00 57.97 98 ALA A C 1
ATOM 713 O O . ALA A 1 98 ? -13.459 0.272 17.634 1.00 57.97 98 ALA A O 1
ATOM 714 N N . ASP A 1 99 ? -14.856 1.654 18.726 1.00 61.50 99 ASP A N 1
ATOM 715 C CA . ASP A 1 99 ? -16.111 1.025 18.290 1.00 61.50 99 ASP A CA 1
ATOM 716 C C . ASP A 1 99 ? -16.770 1.727 17.086 1.00 61.50 99 ASP A C 1
ATOM 718 O O . ASP A 1 99 ? -17.867 1.370 16.650 1.00 61.50 99 ASP A O 1
ATOM 722 N N . ASP A 1 100 ? -16.118 2.747 16.510 1.00 71.62 100 ASP A N 1
ATOM 723 C CA . ASP A 1 100 ? -16.699 3.462 15.376 1.00 71.62 100 ASP A CA 1
ATOM 724 C C . ASP A 1 100 ? -16.573 2.629 14.093 1.00 71.62 100 ASP A C 1
ATOM 726 O O . ASP A 1 100 ? -15.512 2.533 13.462 1.00 71.62 100 ASP A O 1
ATOM 730 N N . ARG A 1 101 ? -17.697 2.032 13.678 1.00 72.81 101 ARG A N 1
ATOM 731 C CA . ARG A 1 101 ? -17.805 1.235 12.447 1.00 72.81 101 ARG A CA 1
ATOM 732 C C . ARG A 1 101 ? -17.410 2.025 11.197 1.00 72.81 101 ARG A C 1
ATOM 734 O O . ARG A 1 101 ? -17.015 1.424 10.195 1.00 72.81 101 ARG A O 1
ATOM 741 N N . ARG A 1 102 ? -17.494 3.360 11.235 1.00 79.38 102 ARG A N 1
ATOM 742 C CA . ARG A 1 102 ? -17.078 4.220 10.119 1.00 79.38 102 ARG A CA 1
ATOM 743 C C . ARG A 1 102 ? -15.579 4.108 9.861 1.00 79.38 102 ARG A C 1
ATOM 745 O O . ARG A 1 102 ? -15.190 4.038 8.698 1.00 79.38 102 ARG A O 1
ATOM 752 N N . LEU A 1 103 ? -14.754 4.013 10.907 1.00 79.81 103 LEU A N 1
ATOM 753 C CA . LEU A 1 103 ? -13.302 3.878 10.755 1.00 79.81 103 LEU A CA 1
ATOM 754 C C . LEU A 1 103 ? -12.934 2.579 10.034 1.00 79.81 103 LEU A C 1
ATOM 756 O O . LEU A 1 103 ? -12.195 2.615 9.053 1.00 79.81 103 LEU A O 1
ATOM 760 N N . GLY A 1 104 ? -13.500 1.448 10.470 1.00 80.19 104 GLY A N 1
ATOM 761 C CA . GLY A 1 104 ? -13.260 0.148 9.836 1.00 80.19 104 GLY A CA 1
ATOM 762 C C . GLY A 1 104 ? -13.670 0.137 8.359 1.00 80.19 104 GLY A C 1
ATOM 763 O O . GLY A 1 104 ? -12.941 -0.380 7.514 1.00 80.19 104 GLY A O 1
ATOM 764 N N . LEU A 1 105 ? -14.795 0.780 8.017 1.00 83.75 105 LEU A N 1
ATOM 765 C CA . LEU A 1 105 ? -15.239 0.925 6.626 1.00 83.75 105 LEU A CA 1
ATOM 766 C C . LEU A 1 105 ? -14.294 1.790 5.784 1.00 83.75 105 LEU A C 1
ATOM 768 O O . LEU A 1 105 ? -14.044 1.450 4.628 1.00 83.75 105 LEU A O 1
ATOM 772 N N . ILE A 1 106 ? -13.760 2.882 6.339 1.00 87.31 106 ILE A N 1
ATOM 773 C CA . ILE A 1 106 ? -12.799 3.740 5.632 1.00 87.31 106 ILE A CA 1
ATOM 774 C C . ILE A 1 106 ? -11.489 2.982 5.397 1.00 87.31 106 ILE A C 1
ATOM 776 O O . ILE A 1 106 ? -10.993 2.975 4.272 1.00 87.31 106 ILE A O 1
ATOM 780 N N . ILE A 1 107 ? -10.957 2.297 6.416 1.00 85.62 107 ILE A N 1
ATOM 781 C CA . ILE A 1 107 ? -9.748 1.468 6.283 1.00 85.62 107 ILE A CA 1
ATOM 782 C C . ILE A 1 107 ? -9.966 0.399 5.209 1.00 85.62 107 ILE A C 1
ATOM 784 O O . ILE A 1 107 ? -9.125 0.241 4.326 1.00 85.62 107 ILE A O 1
ATOM 788 N N . LEU A 1 108 ? -11.115 -0.284 5.231 1.00 87.94 108 LEU A N 1
ATOM 789 C CA . LEU A 1 108 ? -11.467 -1.277 4.219 1.00 87.94 108 LEU A CA 1
ATOM 790 C C . LEU A 1 108 ? -11.526 -0.659 2.817 1.00 87.94 108 LEU A C 1
ATOM 792 O O . LEU A 1 108 ? -10.981 -1.237 1.881 1.00 87.94 108 LEU A O 1
ATOM 796 N N . ALA A 1 109 ? -12.151 0.509 2.656 1.00 90.50 109 ALA A N 1
ATOM 797 C CA . ALA A 1 109 ? -12.243 1.187 1.365 1.00 90.50 109 ALA A CA 1
ATOM 798 C C . ALA A 1 109 ? -10.855 1.551 0.814 1.00 90.50 109 ALA A C 1
ATOM 800 O O . ALA A 1 109 ? -10.548 1.227 -0.335 1.00 90.50 109 ALA A O 1
ATOM 801 N N . VAL A 1 110 ? -9.993 2.146 1.644 1.00 89.81 110 VAL A N 1
ATOM 802 C CA . VAL A 1 110 ? -8.614 2.495 1.264 1.00 89.81 110 VAL A CA 1
ATOM 803 C C . VAL A 1 110 ? -7.806 1.240 0.924 1.00 89.81 110 VAL A C 1
ATOM 805 O O . VAL A 1 110 ? -7.143 1.202 -0.112 1.00 89.81 110 VAL A O 1
ATOM 808 N N . ALA A 1 111 ? -7.904 0.186 1.739 1.00 88.69 111 ALA A N 1
ATOM 809 C CA . ALA A 1 111 ? -7.223 -1.080 1.486 1.00 88.69 111 ALA A CA 1
ATOM 810 C C . ALA A 1 111 ? -7.713 -1.747 0.191 1.00 88.69 111 ALA A C 1
ATOM 812 O O . ALA A 1 111 ? -6.904 -2.246 -0.583 1.00 88.69 111 ALA A O 1
ATOM 813 N N . THR A 1 112 ? -9.017 -1.694 -0.099 1.00 90.75 112 THR A N 1
ATOM 814 C CA . THR A 1 112 ? -9.594 -2.232 -1.344 1.00 90.75 112 THR A CA 1
ATOM 815 C C . THR A 1 112 ? -9.019 -1.521 -2.564 1.00 90.75 112 THR A C 1
ATOM 817 O O . THR A 1 112 ? -8.586 -2.175 -3.511 1.00 90.75 112 THR A O 1
ATOM 820 N N . ILE A 1 113 ? -8.970 -0.184 -2.534 1.00 92.38 113 ILE A N 1
ATOM 821 C CA . ILE A 1 113 ? -8.363 0.613 -3.608 1.00 92.38 113 ILE A CA 1
ATOM 822 C C . ILE A 1 113 ? -6.889 0.227 -3.774 1.00 92.38 113 ILE A C 1
ATOM 824 O O . ILE A 1 113 ? -6.437 0.004 -4.896 1.00 92.38 113 ILE A O 1
ATOM 828 N N . GLY A 1 114 ? -6.157 0.087 -2.667 1.00 88.19 114 GLY A N 1
ATOM 829 C CA . GLY A 1 114 ? -4.755 -0.324 -2.676 1.00 88.19 114 GLY A CA 1
ATOM 830 C C . GLY A 1 114 ? -4.524 -1.728 -3.249 1.00 88.19 114 GLY A C 1
ATOM 831 O O . GLY A 1 114 ? -3.581 -1.917 -4.017 1.00 88.19 114 GLY A O 1
ATOM 832 N N . VAL A 1 115 ? -5.392 -2.698 -2.944 1.00 89.44 115 VAL A N 1
ATOM 833 C CA . VAL A 1 115 ? -5.338 -4.061 -3.506 1.00 89.44 115 VAL A CA 1
ATOM 834 C C . VAL A 1 115 ? -5.611 -4.044 -5.007 1.00 89.44 115 VAL A C 1
ATOM 836 O O . VAL A 1 115 ? -4.846 -4.633 -5.767 1.00 89.44 115 VAL A O 1
ATOM 839 N N . VAL A 1 116 ? -6.654 -3.339 -5.457 1.00 92.38 116 VAL A N 1
ATOM 840 C CA . VAL A 1 116 ? -6.979 -3.222 -6.890 1.00 92.38 116 VAL A CA 1
ATOM 841 C C . VAL A 1 116 ? -5.832 -2.561 -7.651 1.00 92.38 116 VAL A C 1
ATOM 843 O O . VAL A 1 116 ? -5.423 -3.042 -8.708 1.00 92.38 116 VAL A O 1
ATOM 846 N N . PHE A 1 117 ? -5.274 -1.487 -7.095 1.00 89.00 117 PHE A N 1
ATOM 847 C CA . PHE A 1 117 ? -4.137 -0.797 -7.687 1.00 89.00 117 PHE A CA 1
ATOM 848 C C . PHE A 1 117 ? -2.881 -1.680 -7.721 1.00 89.00 117 PHE A C 1
ATOM 850 O O . PHE A 1 117 ? -2.187 -1.728 -8.734 1.00 89.00 117 PHE A O 1
ATOM 857 N N . SER A 1 118 ? -2.618 -2.442 -6.657 1.00 86.62 118 SER A N 1
ATOM 858 C CA . SER A 1 118 ? -1.491 -3.382 -6.616 1.00 86.62 118 SER A CA 1
ATOM 859 C C . SER A 1 118 ? -1.657 -4.509 -7.633 1.00 86.62 118 SER A C 1
ATOM 861 O O . SER A 1 118 ? -0.719 -4.802 -8.367 1.00 86.62 118 SER A O 1
ATOM 863 N N . ALA A 1 119 ? -2.859 -5.077 -7.760 1.00 88.44 119 ALA A N 1
ATOM 864 C CA . ALA A 1 119 ? -3.162 -6.089 -8.769 1.00 88.44 119 ALA A CA 1
ATOM 865 C C . ALA A 1 119 ? -2.963 -5.553 -10.198 1.00 88.44 119 ALA A C 1
ATOM 867 O O . ALA A 1 119 ? -2.433 -6.260 -11.055 1.00 88.44 119 ALA A O 1
ATOM 868 N N . TYR A 1 120 ? -3.329 -4.291 -10.445 1.00 89.12 120 TYR A N 1
ATOM 869 C CA . TYR A 1 120 ? -3.075 -3.623 -11.721 1.00 89.12 120 TYR A CA 1
ATOM 870 C C . TYR A 1 120 ? -1.573 -3.503 -12.025 1.00 89.12 120 TYR A C 1
ATOM 872 O O . TYR A 1 120 ? -1.145 -3.807 -13.139 1.00 89.12 120 TYR A O 1
ATOM 880 N N . LEU A 1 121 ? -0.754 -3.120 -11.040 1.00 85.25 121 LEU A N 1
ATOM 881 C CA . LEU A 1 121 ? 0.700 -3.055 -11.215 1.00 85.25 121 LEU A CA 1
ATOM 882 C C . LEU A 1 121 ? 1.315 -4.439 -11.440 1.00 85.25 121 LEU A C 1
ATOM 884 O O . LEU A 1 121 ? 2.104 -4.600 -12.366 1.00 85.25 121 LEU A O 1
ATOM 888 N N . THR A 1 122 ? 0.910 -5.449 -10.669 1.00 85.06 122 THR A N 1
ATOM 889 C CA . THR A 1 122 ? 1.374 -6.832 -10.862 1.00 85.06 122 THR A CA 1
ATOM 890 C C . THR A 1 122 ? 1.007 -7.359 -12.251 1.00 85.06 122 THR A C 1
ATOM 892 O O . THR A 1 122 ? 1.807 -8.037 -12.896 1.00 85.06 122 THR A O 1
ATOM 895 N N . TYR A 1 123 ? -0.175 -7.002 -12.763 1.00 87.56 123 TYR A N 1
ATOM 896 C CA . TYR A 1 123 ? -0.556 -7.320 -14.136 1.00 87.56 123 TYR A CA 1
ATOM 897 C C . TYR A 1 123 ? 0.376 -6.652 -15.162 1.00 87.56 123 TYR A C 1
ATOM 899 O O . TYR A 1 123 ? 0.816 -7.312 -16.103 1.00 87.56 123 TYR A O 1
ATOM 907 N N . LEU A 1 124 ? 0.732 -5.376 -14.975 1.00 86.31 124 LEU A N 1
ATOM 908 C CA . LEU A 1 124 ? 1.681 -4.676 -15.852 1.00 86.31 124 LEU A CA 1
ATOM 909 C C . LEU A 1 124 ? 3.091 -5.286 -15.806 1.00 86.31 124 LEU A C 1
ATOM 911 O O . LEU A 1 124 ? 3.730 -5.430 -16.852 1.00 86.31 124 LEU A O 1
ATOM 915 N N . GLU A 1 125 ? 3.567 -5.668 -14.621 1.00 83.56 125 GLU A N 1
ATOM 916 C CA . GLU A 1 125 ? 4.862 -6.332 -14.427 1.00 83.56 125 GLU A CA 1
ATOM 917 C C . GLU A 1 125 ? 4.931 -7.654 -15.202 1.00 83.56 125 GLU A C 1
ATOM 919 O O . GLU A 1 125 ? 5.886 -7.887 -15.949 1.00 83.56 125 GLU A O 1
ATOM 924 N N . ALA A 1 126 ? 3.888 -8.482 -15.096 1.00 84.12 126 ALA A N 1
ATOM 925 C CA . ALA A 1 126 ? 3.829 -9.786 -15.748 1.00 84.12 126 ALA A CA 1
ATOM 926 C C . ALA A 1 126 ? 3.569 -9.698 -17.264 1.00 84.12 126 ALA A C 1
ATOM 928 O O . ALA A 1 126 ? 4.219 -10.399 -18.041 1.00 84.12 126 ALA A O 1
ATOM 929 N N . ALA A 1 127 ? 2.630 -8.852 -17.698 1.00 83.50 127 ALA A N 1
ATOM 930 C CA . ALA A 1 127 ? 2.166 -8.823 -19.086 1.00 83.50 127 ALA A CA 1
ATOM 931 C C . ALA A 1 127 ? 2.983 -7.884 -19.986 1.00 83.50 127 ALA A C 1
ATOM 933 O O . ALA A 1 127 ? 3.225 -8.210 -21.151 1.00 83.50 127 ALA A O 1
ATOM 934 N N . VAL A 1 128 ? 3.401 -6.722 -19.470 1.00 84.12 128 VAL A N 1
ATOM 935 C CA . VAL A 1 128 ? 3.996 -5.653 -20.289 1.00 84.12 128 VAL A CA 1
ATOM 936 C C . VAL A 1 128 ? 5.507 -5.596 -20.119 1.00 84.12 128 VAL A C 1
ATOM 938 O O . VAL A 1 128 ? 6.239 -5.708 -21.101 1.00 84.12 128 VAL A O 1
ATOM 941 N N . ILE A 1 129 ? 5.978 -5.429 -18.882 1.00 80.94 129 ILE A N 1
ATOM 942 C CA . ILE A 1 129 ? 7.402 -5.191 -18.595 1.00 80.94 129 ILE A CA 1
ATOM 943 C C . ILE A 1 129 ? 8.188 -6.512 -18.621 1.00 80.94 129 ILE A C 1
ATOM 945 O O . ILE A 1 129 ? 9.370 -6.521 -18.962 1.00 80.94 129 ILE A O 1
ATOM 949 N N . ARG A 1 130 ? 7.525 -7.634 -18.299 1.00 80.00 130 ARG A N 1
ATOM 950 C CA . ARG A 1 130 ? 8.125 -8.969 -18.123 1.00 80.00 130 ARG A CA 1
ATOM 951 C C . ARG A 1 130 ? 9.312 -8.960 -17.153 1.00 80.00 130 ARG A C 1
ATOM 953 O O . ARG A 1 130 ? 10.265 -9.719 -17.316 1.00 80.00 130 ARG A O 1
ATOM 960 N N . ALA A 1 131 ? 9.242 -8.099 -16.141 1.00 82.56 131 ALA A N 1
ATOM 961 C CA . ALA A 1 131 ? 10.227 -7.979 -15.076 1.00 82.56 131 ALA A CA 1
ATOM 962 C C . ALA A 1 131 ? 9.500 -7.960 -13.732 1.00 82.56 131 ALA A C 1
ATOM 964 O O . ALA A 1 131 ? 8.433 -7.361 -13.610 1.00 82.56 131 ALA A O 1
ATOM 965 N N . TRP A 1 132 ? 10.083 -8.614 -12.731 1.00 78.44 132 TRP A N 1
ATOM 966 C CA . TRP A 1 132 ? 9.459 -8.794 -11.425 1.00 78.44 132 TRP A CA 1
ATOM 967 C C . TRP A 1 132 ? 10.114 -7.883 -10.396 1.00 78.44 132 TRP A C 1
ATOM 969 O O . TRP A 1 132 ? 11.294 -8.043 -10.080 1.00 78.44 132 TRP A O 1
ATOM 979 N N . CYS A 1 133 ? 9.348 -6.948 -9.834 1.00 84.25 133 CYS A N 1
ATOM 980 C CA . CYS A 1 133 ? 9.838 -6.113 -8.748 1.00 84.25 133 CYS A CA 1
ATOM 981 C C . CYS A 1 133 ? 9.472 -6.725 -7.393 1.00 84.25 133 CYS A C 1
ATOM 983 O O . CYS A 1 133 ? 8.324 -6.672 -6.952 1.00 84.25 133 CYS A O 1
ATOM 985 N N . ARG A 1 134 ? 10.464 -7.275 -6.678 1.00 81.19 134 ARG A N 1
ATOM 986 C CA . ARG A 1 134 ? 10.232 -7.905 -5.364 1.00 81.19 134 ARG A CA 1
ATOM 987 C C . ARG A 1 134 ? 9.626 -6.931 -4.348 1.00 81.19 134 ARG A C 1
ATOM 989 O O . ARG A 1 134 ? 8.763 -7.330 -3.577 1.00 81.19 134 ARG A O 1
ATOM 996 N N . TRP A 1 135 ? 10.029 -5.662 -4.369 1.00 82.25 135 TRP A N 1
ATOM 997 C CA . TRP A 1 135 ? 9.471 -4.639 -3.478 1.00 82.25 135 TRP A CA 1
ATOM 998 C C . TRP A 1 135 ? 7.996 -4.342 -3.769 1.00 82.25 135 TRP A C 1
ATOM 1000 O O . TRP A 1 135 ? 7.213 -4.172 -2.835 1.00 82.25 135 TRP A O 1
ATOM 1010 N N . CYS A 1 136 ? 7.603 -4.327 -5.046 1.00 83.38 136 CYS A N 1
ATOM 1011 C CA . CYS A 1 136 ? 6.209 -4.147 -5.449 1.00 83.38 136 CYS A CA 1
ATOM 1012 C C . CYS A 1 136 ? 5.352 -5.345 -5.026 1.00 83.38 136 CYS A C 1
ATOM 1014 O O . CYS A 1 136 ? 4.284 -5.141 -4.453 1.00 83.38 136 CYS A O 1
ATOM 1016 N N . VAL A 1 137 ? 5.852 -6.574 -5.195 1.00 82.50 137 VAL A N 1
ATOM 1017 C CA . VAL A 1 137 ? 5.162 -7.791 -4.730 1.00 82.50 137 VAL A CA 1
ATOM 1018 C C . VAL A 1 137 ? 5.005 -7.800 -3.208 1.00 82.50 137 VAL A C 1
ATOM 1020 O O . VAL A 1 137 ? 3.915 -8.069 -2.715 1.00 82.50 137 VAL A O 1
ATOM 1023 N N . VAL A 1 138 ? 6.049 -7.449 -2.448 1.00 84.12 138 VAL A N 1
ATOM 1024 C CA . VAL A 1 138 ? 5.954 -7.345 -0.979 1.00 84.12 138 VAL A CA 1
ATOM 1025 C C . VAL A 1 138 ? 4.897 -6.313 -0.577 1.00 84.12 138 VAL A C 1
ATOM 1027 O O . VAL A 1 138 ? 4.066 -6.596 0.280 1.00 84.12 138 VAL A O 1
ATOM 1030 N N . SER A 1 139 ? 4.870 -5.147 -1.228 1.00 82.00 139 SER A N 1
ATOM 1031 C CA . SER A 1 139 ? 3.826 -4.141 -0.995 1.00 82.00 139 SER A CA 1
ATOM 1032 C C . SER A 1 139 ? 2.422 -4.681 -1.318 1.00 82.00 139 SER A C 1
ATOM 1034 O O . SER A 1 139 ? 1.494 -4.488 -0.536 1.00 82.00 139 SER A O 1
ATOM 1036 N N . ALA A 1 140 ? 2.267 -5.428 -2.417 1.00 84.25 140 ALA A N 1
ATOM 1037 C CA . ALA A 1 140 ? 1.001 -6.063 -2.783 1.00 84.25 140 ALA A CA 1
ATOM 1038 C C . 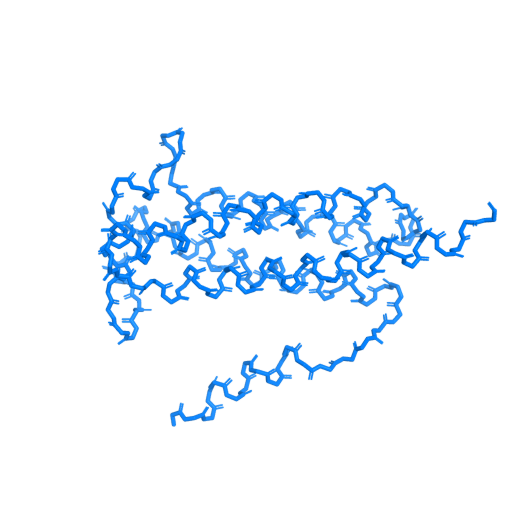ALA A 1 140 ? 0.529 -7.078 -1.723 1.00 84.25 140 ALA A C 1
ATOM 1040 O O . ALA A 1 140 ? -0.660 -7.140 -1.404 1.00 84.25 140 ALA A O 1
ATOM 1041 N N . VAL A 1 141 ? 1.449 -7.842 -1.128 1.00 84.81 141 VAL A N 1
ATOM 1042 C CA . VAL A 1 141 ? 1.134 -8.758 -0.022 1.00 84.81 141 VAL A CA 1
ATOM 1043 C C . VAL A 1 141 ? 0.707 -7.975 1.222 1.00 84.81 141 VAL A C 1
ATOM 1045 O O . VAL A 1 141 ? -0.351 -8.262 1.780 1.00 84.81 141 VAL A O 1
ATOM 1048 N N . LEU A 1 142 ? 1.458 -6.940 1.617 1.00 85.94 142 LEU A N 1
ATOM 1049 C CA . LEU A 1 142 ? 1.142 -6.123 2.796 1.00 85.94 142 LEU A CA 1
ATOM 1050 C C . LEU A 1 142 ? -0.249 -5.486 2.709 1.00 85.94 142 LEU A C 1
ATOM 1052 O O . LEU A 1 142 ? -1.031 -5.587 3.656 1.00 85.94 142 LEU A O 1
ATOM 1056 N N . ILE A 1 143 ? -0.597 -4.868 1.576 1.00 85.31 143 ILE A N 1
ATOM 1057 C CA . ILE A 1 143 ? -1.917 -4.245 1.412 1.00 85.31 143 ILE A CA 1
ATOM 1058 C C . ILE A 1 143 ? -3.048 -5.281 1.397 1.00 85.31 143 ILE A C 1
ATOM 1060 O O . ILE A 1 143 ? -4.136 -5.018 1.910 1.00 85.31 143 ILE A O 1
ATOM 1064 N N . THR A 1 144 ? -2.783 -6.480 0.873 1.00 85.19 144 THR A N 1
ATOM 1065 C CA . THR A 1 144 ? -3.741 -7.592 0.883 1.00 85.19 144 THR A CA 1
ATOM 1066 C C . THR A 1 144 ? -3.989 -8.088 2.307 1.00 85.19 144 THR A C 1
ATOM 1068 O O . THR A 1 144 ? -5.141 -8.282 2.694 1.00 85.19 144 THR A O 1
ATOM 1071 N N . LEU A 1 145 ? -2.941 -8.213 3.125 1.00 85.94 145 LEU A N 1
ATOM 1072 C CA . LEU A 1 145 ? -3.071 -8.556 4.545 1.00 85.94 145 LEU A CA 1
ATOM 1073 C C . LEU A 1 145 ? -3.864 -7.492 5.313 1.00 85.94 145 LEU A C 1
ATOM 1075 O O . LEU A 1 145 ? -4.777 -7.830 6.068 1.00 85.94 145 LEU A O 1
ATOM 1079 N N . ILE A 1 146 ? -3.587 -6.207 5.065 1.00 85.00 146 ILE A N 1
ATOM 1080 C CA . ILE A 1 146 ? -4.354 -5.097 5.650 1.00 85.00 146 ILE A CA 1
ATOM 1081 C C . ILE A 1 146 ? -5.831 -5.185 5.247 1.00 85.00 146 ILE A C 1
ATOM 1083 O O . ILE A 1 146 ? -6.708 -5.002 6.092 1.00 85.00 146 ILE A O 1
ATOM 1087 N N . PHE A 1 147 ? -6.123 -5.495 3.982 1.00 87.81 147 PHE A N 1
ATOM 1088 C CA . PHE A 1 147 ? -7.491 -5.673 3.502 1.00 87.81 147 PHE A CA 1
ATOM 1089 C C . PHE A 1 147 ? -8.214 -6.807 4.239 1.00 87.81 147 PHE A C 1
ATOM 1091 O O . PHE A 1 147 ? -9.345 -6.610 4.684 1.00 87.81 147 PHE A O 1
ATOM 1098 N N . PHE A 1 148 ? -7.573 -7.964 4.428 1.00 86.00 148 PHE A N 1
ATOM 1099 C CA . PHE A 1 148 ? -8.165 -9.066 5.193 1.00 86.00 148 PHE A CA 1
ATOM 1100 C C . PHE A 1 148 ? -8.392 -8.695 6.662 1.00 86.00 148 PHE A C 1
ATOM 1102 O O . PHE A 1 148 ? -9.482 -8.941 7.182 1.00 86.00 148 PHE A O 1
ATOM 1109 N N . ALA A 1 149 ? -7.422 -8.048 7.314 1.00 83.75 149 ALA A N 1
ATOM 1110 C CA . ALA A 1 149 ? -7.566 -7.581 8.692 1.00 83.75 149 ALA A CA 1
ATOM 1111 C C . ALA A 1 149 ? -8.735 -6.587 8.837 1.00 83.75 149 ALA A C 1
ATOM 1113 O O . ALA A 1 149 ? -9.587 -6.743 9.716 1.00 83.75 149 ALA A O 1
ATOM 1114 N N . ALA A 1 150 ? -8.840 -5.620 7.921 1.00 84.75 150 ALA A N 1
ATOM 1115 C CA . ALA A 1 150 ? -9.940 -4.658 7.883 1.00 84.75 150 ALA A CA 1
ATOM 1116 C C . ALA A 1 150 ? -11.293 -5.327 7.593 1.00 84.75 150 ALA A C 1
ATOM 1118 O O . ALA A 1 150 ? -12.316 -4.964 8.176 1.00 84.75 150 ALA A O 1
ATOM 1119 N N . LEU A 1 151 ? -11.318 -6.334 6.716 1.00 85.00 151 LEU A N 1
ATOM 1120 C CA . LEU A 1 151 ? -12.530 -7.081 6.389 1.00 85.00 151 LEU A CA 1
ATOM 1121 C C . LEU A 1 151 ? -13.053 -7.856 7.603 1.00 85.00 151 LEU A C 1
ATOM 1123 O O . LEU A 1 151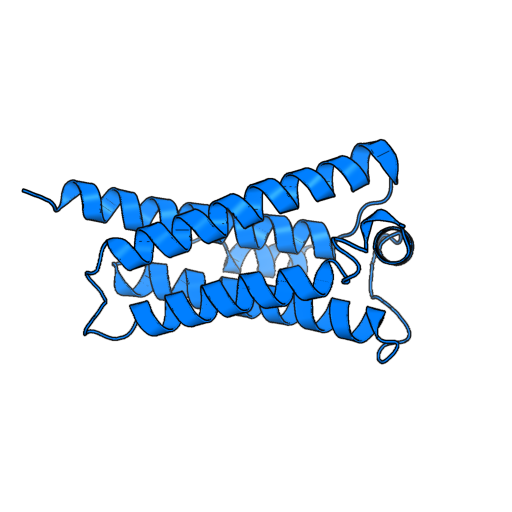 ? -14.266 -7.892 7.823 1.00 85.00 151 LEU A O 1
ATOM 1127 N N . VAL A 1 152 ? -12.163 -8.456 8.396 1.00 81.56 152 VAL A N 1
ATOM 1128 C CA . VAL A 1 152 ? -12.523 -9.147 9.644 1.00 81.56 152 VAL A CA 1
ATOM 1129 C C . VAL A 1 152 ? -13.080 -8.158 10.674 1.00 81.56 152 VAL A C 1
ATOM 1131 O O . VAL A 1 152 ? -14.143 -8.425 11.240 1.00 81.56 152 VAL A O 1
ATOM 1134 N N . ASP A 1 153 ? -12.441 -6.997 10.855 1.00 79.25 153 ASP A N 1
ATOM 1135 C CA . ASP A 1 153 ? -12.903 -5.931 11.764 1.00 79.25 153 ASP A CA 1
ATOM 1136 C C . ASP A 1 153 ? -14.319 -5.431 11.395 1.00 79.25 153 ASP A C 1
ATOM 1138 O O . ASP A 1 153 ? -15.238 -5.376 12.225 1.00 79.25 153 ASP A O 1
ATOM 1142 N N . VAL A 1 154 ? -14.557 -5.174 10.103 1.00 77.44 154 VAL A N 1
ATOM 1143 C CA . VAL A 1 154 ? -15.868 -4.741 9.588 1.00 77.44 154 VAL A CA 1
ATOM 1144 C C . VAL A 1 154 ? -16.928 -5.842 9.690 1.00 77.44 154 VAL A C 1
ATOM 1146 O O . VAL A 1 154 ? -18.086 -5.561 10.012 1.00 77.44 154 VAL A O 1
ATOM 1149 N N . ARG A 1 155 ? -16.581 -7.106 9.418 1.00 76.62 155 ARG A N 1
ATOM 1150 C CA . ARG A 1 155 ? -17.533 -8.222 9.557 1.00 76.62 155 ARG A CA 1
ATOM 1151 C C . ARG A 1 155 ? -17.959 -8.402 11.012 1.00 76.62 155 ARG A C 1
ATOM 1153 O O . ARG A 1 155 ? -19.149 -8.585 11.263 1.00 76.62 155 ARG A O 1
ATOM 1160 N N . ARG A 1 156 ? -17.031 -8.271 11.963 1.00 70.31 156 ARG A N 1
ATOM 1161 C CA . ARG A 1 156 ? -17.327 -8.423 13.394 1.00 70.31 156 ARG A CA 1
ATOM 1162 C C . ARG A 1 156 ? -18.251 -7.324 13.923 1.00 70.31 156 ARG A C 1
ATOM 1164 O O . ARG A 1 156 ? -19.208 -7.623 14.637 1.00 70.31 156 ARG A O 1
ATOM 1171 N N . SER A 1 157 ? -18.031 -6.080 13.503 1.00 65.75 157 SER A N 1
ATOM 1172 C CA . SER A 1 157 ? -18.905 -4.942 13.837 1.00 65.75 157 SER A CA 1
ATOM 1173 C C . SER A 1 157 ? -20.280 -4.986 13.146 1.00 65.75 157 SER A C 1
ATOM 1175 O O . SER A 1 157 ? -21.196 -4.259 13.535 1.00 65.75 157 SER A O 1
ATOM 1177 N N . ARG A 1 158 ? -20.481 -5.836 12.126 1.00 62.94 158 ARG A N 1
ATOM 1178 C CA . ARG A 1 158 ? -21.827 -6.147 11.610 1.00 62.94 158 ARG A CA 1
ATOM 1179 C C . ARG A 1 158 ? -22.586 -7.129 12.496 1.00 62.94 158 ARG A C 1
ATOM 1181 O O . ARG A 1 158 ? -23.780 -6.941 12.669 1.00 62.94 158 ARG A O 1
ATOM 1188 N N . THR A 1 159 ? -21.914 -8.124 13.070 1.00 59.22 159 THR A N 1
ATOM 1189 C CA . THR A 1 159 ? -22.534 -9.121 13.968 1.00 59.22 159 THR A CA 1
ATOM 1190 C C . THR A 1 159 ? -22.938 -8.581 15.341 1.00 59.22 159 THR A C 1
ATOM 1192 O O . THR A 1 159 ? -23.772 -9.191 15.994 1.00 59.22 159 THR A O 1
ATOM 1195 N N . LEU A 1 160 ? -22.360 -7.461 15.786 1.00 55.50 160 LEU A N 1
ATOM 1196 C CA . LEU A 1 160 ? -22.677 -6.817 17.071 1.00 55.50 160 LEU A CA 1
ATOM 1197 C C . LEU A 1 160 ? -23.762 -5.730 16.967 1.00 55.50 160 LEU A C 1
ATOM 1199 O O . LEU A 1 160 ? -24.101 -5.117 17.975 1.00 55.50 160 LEU A O 1
ATOM 1203 N N . ALA A 1 161 ? -24.293 -5.467 15.770 1.00 49.12 161 ALA A N 1
ATOM 1204 C CA . ALA A 1 161 ? -25.408 -4.542 15.600 1.00 49.12 161 ALA A CA 1
ATOM 1205 C C . ALA A 1 161 ? -26.733 -5.277 15.908 1.00 49.12 161 ALA A C 1
ATOM 1207 O O . AL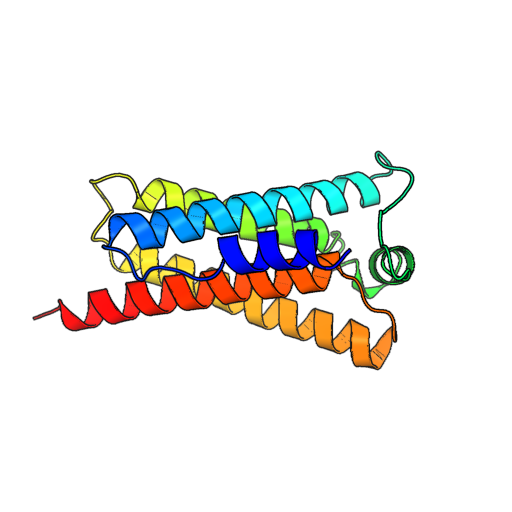A A 1 161 ? -26.997 -6.272 15.227 1.00 49.12 161 ALA A O 1
ATOM 1208 N N . PRO A 1 162 ? -27.520 -4.842 16.913 1.00 48.97 162 PRO A N 1
ATOM 1209 C CA . PRO A 1 162 ? -28.850 -5.389 17.190 1.00 48.97 162 PRO A CA 1
ATOM 1210 C C . PRO A 1 162 ? -29.864 -5.063 16.086 1.00 48.97 162 PRO A C 1
ATOM 1212 O O . PRO A 1 162 ? -29.676 -4.044 15.375 1.00 48.97 162 PRO A O 1
#

pLDDT: mean 76.73, std 13.59, range [41.59, 92.38]

Solvent-accessible surface area (backbone atoms only — not comparable to full-atom values): 8794 Å² total; per-residue (Å²): 126,64,69,69,57,50,59,57,50,61,74,72,65,85,75,98,58,63,81,67,46,44,34,49,51,37,26,52,45,19,48,54,41,24,53,52,18,46,53,51,36,42,35,75,73,61,77,39,93,72,82,93,46,95,86,46,39,36,69,57,53,63,69,34,80,79,28,44,52,96,90,37,50,46,35,54,55,41,28,52,52,20,50,49,44,26,51,52,21,56,54,38,58,38,82,92,40,57,82,44,64,66,56,37,50,50,49,28,51,53,24,48,52,47,36,54,52,35,53,52,50,53,48,45,28,64,73,69,69,67,37,61,37,67,69,59,53,52,43,40,51,44,34,43,52,40,27,52,44,25,47,52,54,43,53,53,61,55,73,72,57,130